Protein AF-A0A523J3W3-F1 (afdb_monomer_lite)

Radius of gyration: 20.78 Å; chains: 1; bounding box: 58×38×46 Å

Foldseek 3Di:
DKDWDQDPPDPPDIDMDDDDDDDDPVVCVVDVCPPPPVDDDDDDDPALLCDPDPDDPPRPDHVVVVVVVVVVVVVVVVVVVVVVD

pLDDT: mean 92.76, std 4.44, range [60.5, 96.5]

Sequence (85 aa):
VSMARKSSLKSDTLSCLTIGMKIDDSLTKAINFLDDPKIPRKIVGQTCERCDLADCKERACPPVIVNQQNIEKLKKDSLAEFLQQ

Secondary structure (DSSP, 8-state):
-EEEEE-SSSTT-EEEEE------HHHHHH-TTTT-TTS------SSGGG---SS-TT--S--HHHHHHHHHHHHHHHHHHHTT-

Structure (mmCIF, N/CA/C/O backbone):
data_AF-A0A523J3W3-F1
#
_entry.id   AF-A0A523J3W3-F1
#
loop_
_atom_site.group_PDB
_atom_site.id
_atom_site.type_symbol
_atom_site.label_atom_id
_atom_site.label_alt_id
_atom_site.label_comp_id
_atom_site.label_asym_id
_atom_site.label_entity_id
_atom_site.label_seq_id
_atom_site.pdbx_PDB_ins_code
_atom_site.Cartn_x
_atom_site.Cartn_y
_atom_site.Cartn_z
_atom_site.occupancy
_atom_site.B_iso_or_equiv
_atom_site.auth_seq_id
_atom_site.auth_comp_id
_atom_site.auth_asym_id
_atom_site.auth_atom_id
_atom_site.pdbx_PDB_model_num
ATOM 1 N N . VAL A 1 1 ? 8.301 3.672 -11.497 1.00 87.31 1 VAL A N 1
ATOM 2 C CA . VAL A 1 1 ? 9.734 3.951 -11.772 1.00 87.31 1 VAL A CA 1
ATOM 3 C C . VAL A 1 1 ? 10.218 4.975 -10.767 1.00 87.31 1 VAL A C 1
ATOM 5 O O . VAL A 1 1 ? 9.471 5.909 -10.490 1.00 87.31 1 VAL A O 1
ATOM 8 N N . SER A 1 2 ? 11.421 4.798 -10.224 1.00 92.38 2 SER A N 1
ATOM 9 C CA . SER A 1 2 ? 12.002 5.712 -9.237 1.00 92.38 2 SER A CA 1
ATOM 10 C C . SER A 1 2 ? 13.368 6.190 -9.709 1.00 92.38 2 SER A C 1
ATOM 12 O O . SER A 1 2 ? 14.152 5.397 -10.225 1.00 92.38 2 SER A O 1
ATOM 14 N N . MET A 1 3 ? 13.650 7.480 -9.545 1.00 94.94 3 MET A N 1
ATOM 15 C CA . MET A 1 3 ? 14.934 8.090 -9.895 1.00 94.94 3 MET A CA 1
ATOM 16 C C . MET A 1 3 ? 15.387 9.027 -8.781 1.00 94.94 3 MET A C 1
ATOM 18 O O . MET A 1 3 ? 14.579 9.776 -8.232 1.00 94.94 3 MET A O 1
ATOM 22 N N . ALA A 1 4 ? 16.682 9.009 -8.475 1.00 94.75 4 ALA A N 1
ATOM 23 C CA . ALA A 1 4 ? 17.308 9.934 -7.540 1.00 94.75 4 ALA A CA 1
ATOM 24 C C . ALA A 1 4 ? 18.203 10.924 -8.292 1.00 94.75 4 ALA A C 1
ATOM 26 O O . ALA A 1 4 ? 18.875 10.562 -9.257 1.00 94.75 4 ALA A O 1
ATOM 27 N N . ARG A 1 5 ? 18.220 12.177 -7.841 1.00 92.56 5 ARG A N 1
ATOM 28 C CA . ARG A 1 5 ? 19.113 13.226 -8.348 1.00 92.56 5 ARG A CA 1
ATOM 29 C C . ARG A 1 5 ? 19.613 14.102 -7.208 1.00 92.56 5 ARG A C 1
ATOM 31 O O . ARG A 1 5 ? 19.005 14.131 -6.140 1.00 92.56 5 ARG A O 1
ATOM 38 N N . LYS A 1 6 ? 20.686 14.860 -7.442 1.00 93.62 6 LYS A N 1
ATOM 39 C CA . LYS A 1 6 ? 21.137 15.888 -6.497 1.00 93.62 6 LYS A CA 1
ATOM 40 C C . LYS A 1 6 ? 20.020 16.909 -6.271 1.00 93.62 6 LYS A C 1
ATOM 42 O O . LYS A 1 6 ? 19.399 17.376 -7.228 1.00 93.62 6 LYS A O 1
ATOM 47 N N . SER A 1 7 ? 19.754 17.221 -5.009 1.00 89.69 7 SER A N 1
ATOM 48 C CA . SER A 1 7 ? 18.763 18.220 -4.626 1.00 89.69 7 SER A CA 1
ATOM 49 C C . SER A 1 7 ? 19.208 19.603 -5.090 1.00 89.69 7 SER A C 1
ATOM 51 O O . SER A 1 7 ? 20.351 20.006 -4.872 1.00 89.69 7 SER A O 1
ATOM 53 N N . SER A 1 8 ? 18.297 20.339 -5.723 1.00 87.19 8 SER A N 1
ATOM 54 C CA . SER A 1 8 ? 18.516 21.735 -6.111 1.00 87.19 8 SER A CA 1
ATOM 55 C C . SER A 1 8 ? 18.270 22.714 -4.961 1.00 87.19 8 SER A C 1
ATOM 57 O O . SER A 1 8 ? 18.658 23.871 -5.063 1.00 87.19 8 SER A O 1
ATOM 59 N N . LEU A 1 9 ? 17.602 22.267 -3.891 1.00 88.00 9 LEU A N 1
ATOM 60 C CA . LEU A 1 9 ? 17.160 23.116 -2.779 1.00 88.00 9 LEU A CA 1
ATOM 61 C C . LEU A 1 9 ? 18.136 23.110 -1.598 1.00 88.00 9 LEU A C 1
ATOM 63 O O . LEU A 1 9 ? 18.200 24.084 -0.855 1.00 88.00 9 LEU A O 1
ATOM 67 N N . LYS A 1 10 ? 18.880 22.017 -1.397 1.00 87.94 10 LYS A N 1
ATOM 68 C CA . LYS A 1 10 ? 19.798 21.862 -0.263 1.00 87.94 10 LYS A CA 1
ATOM 69 C C . LYS A 1 10 ? 21.072 21.149 -0.702 1.00 87.94 10 LYS A C 1
ATOM 71 O O . LYS A 1 10 ? 21.001 20.076 -1.306 1.00 87.94 10 LYS A O 1
ATOM 76 N N . SER A 1 11 ? 22.226 21.739 -0.386 1.00 86.94 11 SER A N 1
ATOM 77 C CA . SER A 1 11 ? 23.529 21.127 -0.649 1.00 86.94 11 SER A CA 1
ATOM 78 C C . SER A 1 11 ? 23.648 19.776 0.062 1.00 86.94 11 SER A C 1
ATOM 80 O O . SER A 1 11 ? 23.068 19.565 1.125 1.00 86.94 11 SER A O 1
ATOM 82 N N . ASP A 1 12 ? 24.370 18.854 -0.575 1.00 89.50 12 ASP A N 1
ATOM 83 C CA . ASP A 1 12 ? 24.675 17.516 -0.050 1.00 89.50 12 ASP A CA 1
ATOM 84 C C . ASP A 1 12 ? 23.458 16.630 0.285 1.00 89.50 12 ASP A C 1
ATOM 86 O O . ASP A 1 12 ? 23.493 15.771 1.159 1.00 89.50 12 ASP A O 1
ATOM 90 N N . THR A 1 13 ? 22.344 16.824 -0.428 1.00 94.75 13 THR A N 1
ATOM 91 C CA . THR A 1 13 ? 21.177 15.939 -0.322 1.00 94.75 13 THR A CA 1
ATOM 92 C C . THR A 1 13 ? 20.759 15.401 -1.683 1.00 94.75 13 THR A C 1
ATOM 94 O O . THR A 1 13 ? 20.967 16.037 -2.721 1.00 94.75 13 THR A O 1
ATOM 97 N N . LEU A 1 14 ? 20.152 14.215 -1.681 1.00 94.38 14 LEU A N 1
ATOM 98 C CA . LEU A 1 14 ? 19.522 13.617 -2.852 1.00 94.38 14 LEU A CA 1
ATOM 99 C C . LEU A 1 14 ? 18.004 13.764 -2.742 1.00 94.38 14 LEU A C 1
ATOM 101 O O . LEU A 1 14 ? 17.425 13.604 -1.670 1.00 94.38 14 LEU A O 1
ATOM 105 N N . SER A 1 15 ? 17.353 14.044 -3.865 1.00 93.44 15 SER A N 1
ATOM 106 C CA . SER A 1 15 ? 15.899 14.011 -3.997 1.00 93.44 15 SER A CA 1
ATOM 107 C C . SER A 1 15 ? 15.513 12.833 -4.878 1.00 93.44 15 SER A C 1
ATOM 109 O O . SER A 1 15 ? 16.045 12.685 -5.980 1.00 93.44 15 SER A O 1
ATOM 111 N N . CYS A 1 16 ? 14.578 12.012 -4.403 1.00 94.56 16 CYS A N 1
ATOM 112 C CA . CYS A 1 16 ? 14.011 10.912 -5.173 1.00 94.56 16 CYS A CA 1
ATOM 113 C C . CYS A 1 16 ? 12.606 11.279 -5.657 1.00 94.56 16 CYS A C 1
ATOM 115 O O . CYS A 1 16 ? 11.821 11.864 -4.910 1.00 94.56 16 CYS A O 1
ATOM 117 N N . LEU A 1 17 ? 12.292 10.911 -6.896 1.00 93.38 17 LEU A N 1
ATOM 118 C CA . LEU A 1 17 ? 10.947 10.966 -7.448 1.00 93.38 17 LEU A CA 1
ATOM 119 C C . LEU A 1 17 ? 10.527 9.552 -7.828 1.00 93.38 17 LEU A C 1
ATOM 121 O O . LEU A 1 17 ? 11.258 8.855 -8.532 1.00 93.38 17 LEU A O 1
ATOM 125 N N . THR A 1 18 ? 9.337 9.156 -7.387 1.00 94.44 18 THR A N 1
ATOM 126 C CA . THR A 1 18 ? 8.700 7.905 -7.795 1.00 94.44 18 THR A CA 1
ATOM 127 C C . THR A 1 18 ? 7.411 8.223 -8.530 1.00 94.44 18 THR A C 1
ATOM 129 O O . THR A 1 18 ? 6.568 8.951 -8.014 1.00 94.44 18 THR A O 1
ATOM 132 N N . ILE A 1 19 ? 7.259 7.658 -9.726 1.00 94.75 19 ILE A N 1
ATOM 133 C CA . ILE A 1 19 ? 6.031 7.736 -10.518 1.00 94.75 19 ILE A CA 1
ATOM 134 C C . ILE A 1 19 ? 5.411 6.342 -10.565 1.00 94.75 19 ILE A C 1
ATOM 136 O O . ILE A 1 19 ? 6.059 5.374 -10.990 1.00 94.75 19 ILE A O 1
ATOM 140 N N . GLY A 1 20 ? 4.163 6.256 -10.111 1.00 92.62 20 GLY A N 1
ATOM 141 C CA . GLY A 1 20 ? 3.296 5.093 -10.257 1.00 92.62 20 GLY A CA 1
ATOM 142 C C . GLY A 1 20 ? 2.229 5.358 -11.314 1.00 92.62 20 GLY A C 1
ATOM 143 O O . GLY A 1 20 ? 1.741 6.480 -11.432 1.00 92.62 20 GLY A O 1
ATOM 144 N N . MET A 1 21 ? 1.874 4.327 -12.077 1.00 93.44 21 MET A N 1
ATOM 145 C CA . MET A 1 21 ? 0.737 4.367 -12.995 1.00 93.44 21 MET A CA 1
ATOM 146 C C . MET A 1 21 ? -0.446 3.692 -12.315 1.00 93.44 21 MET A C 1
ATOM 148 O O . MET A 1 21 ? -0.311 2.586 -11.789 1.00 93.44 21 MET A O 1
ATOM 152 N N . LYS A 1 22 ? -1.596 4.366 -12.302 1.00 94.25 22 LYS A N 1
ATOM 153 C CA . LYS A 1 22 ? -2.838 3.769 -11.823 1.00 94.25 22 LYS A CA 1
ATOM 154 C C . LYS A 1 22 ? -3.278 2.717 -12.836 1.00 94.25 22 LYS A C 1
ATOM 156 O O . LYS A 1 22 ? -3.368 3.019 -14.020 1.00 94.25 22 LYS A O 1
ATOM 161 N N . ILE A 1 23 ? -3.550 1.505 -12.368 1.00 93.19 23 ILE A N 1
ATOM 162 C CA . ILE A 1 23 ? -4.140 0.469 -13.213 1.00 93.19 23 ILE A CA 1
ATOM 163 C C . ILE A 1 23 ? -5.609 0.836 -13.432 1.00 93.19 23 ILE A C 1
ATOM 165 O O . ILE A 1 23 ? -6.389 0.898 -12.481 1.00 93.19 23 ILE A O 1
ATOM 169 N N . ASP A 1 24 ? -5.950 1.137 -14.679 1.00 95.00 24 ASP A N 1
ATOM 170 C CA . ASP A 1 24 ? -7.297 1.422 -15.163 1.00 95.00 24 ASP A CA 1
ATOM 171 C C . ASP A 1 24 ? -7.504 0.770 -16.541 1.00 95.00 24 ASP A C 1
ATOM 173 O O . ASP A 1 24 ? -6.572 0.206 -17.116 1.00 95.00 24 ASP A O 1
ATOM 177 N N . ASP A 1 25 ? -8.716 0.856 -17.091 1.00 94.25 25 ASP A N 1
ATOM 178 C CA . ASP A 1 25 ? -9.067 0.197 -18.356 1.00 94.25 25 ASP A CA 1
ATOM 179 C C . ASP A 1 25 ? -8.213 0.653 -19.547 1.00 94.25 25 ASP A C 1
ATOM 181 O O . ASP A 1 25 ? -8.050 -0.090 -20.518 1.00 94.25 25 ASP A O 1
ATOM 185 N N . SER A 1 26 ? -7.679 1.876 -19.506 1.00 94.50 26 SER A N 1
ATOM 186 C CA . SER A 1 26 ? -6.818 2.400 -20.566 1.00 94.50 26 SER A CA 1
ATOM 187 C C . SER A 1 26 ? -5.414 1.805 -20.478 1.00 94.50 26 SER A C 1
ATOM 189 O O . SER A 1 26 ? -4.873 1.360 -21.492 1.00 94.50 26 SER A O 1
ATOM 191 N N . LEU A 1 27 ? -4.862 1.704 -19.265 1.00 93.25 27 LEU A N 1
ATOM 192 C CA . LEU A 1 27 ? -3.563 1.084 -19.023 1.00 93.25 27 LEU A CA 1
ATOM 193 C C . LEU A 1 27 ? -3.604 -0.420 -19.315 1.00 93.25 27 LEU A C 1
ATOM 195 O O . LEU A 1 27 ? -2.678 -0.945 -19.934 1.00 93.25 27 LEU A O 1
ATOM 199 N N . THR A 1 28 ? -4.693 -1.096 -18.938 1.00 92.44 28 THR A N 1
ATOM 200 C CA . THR A 1 28 ? -4.890 -2.533 -19.188 1.00 92.44 28 THR A CA 1
ATOM 201 C C . THR A 1 28 ? -4.878 -2.869 -20.679 1.00 92.44 28 THR A C 1
ATOM 203 O O . THR A 1 28 ? -4.343 -3.900 -21.072 1.00 92.44 28 THR A O 1
ATOM 206 N N . LYS A 1 29 ? -5.388 -1.975 -21.537 1.00 93.81 29 LYS A N 1
ATOM 207 C CA . LYS A 1 29 ? -5.332 -2.135 -23.003 1.00 93.81 29 LYS A CA 1
ATOM 208 C C . LYS A 1 29 ? -3.945 -1.873 -23.594 1.00 93.81 29 LYS A C 1
ATOM 210 O O . LYS A 1 29 ? -3.650 -2.379 -24.672 1.00 93.81 29 LYS A O 1
ATOM 215 N N . ALA A 1 30 ? -3.127 -1.056 -22.932 1.00 94.19 30 ALA A N 1
ATOM 216 C CA . ALA A 1 30 ? -1.806 -0.663 -23.417 1.00 94.19 30 ALA A CA 1
ATOM 217 C C . ALA A 1 30 ? -0.687 -1.617 -22.965 1.00 94.19 30 ALA A C 1
ATOM 219 O O . ALA A 1 30 ? 0.323 -1.745 -23.656 1.00 94.19 30 ALA A O 1
ATOM 220 N N . ILE A 1 31 ? -0.836 -2.262 -21.803 1.00 94.06 31 ILE A N 1
ATOM 221 C CA . ILE A 1 31 ? 0.192 -3.125 -21.210 1.00 94.06 31 ILE A CA 1
ATOM 222 C C . ILE A 1 31 ? -0.314 -4.569 -21.131 1.00 94.06 31 ILE A C 1
ATOM 224 O O . ILE A 1 31 ? -0.953 -4.981 -20.167 1.00 94.06 31 ILE A O 1
ATOM 228 N N . ASN A 1 32 ? 0.059 -5.370 -22.128 1.00 90.38 32 ASN A N 1
ATOM 229 C CA . ASN A 1 32 ? -0.459 -6.731 -22.322 1.00 90.38 32 ASN A CA 1
ATOM 230 C C . ASN A 1 32 ? -0.044 -7.744 -21.240 1.00 90.38 32 ASN A C 1
ATOM 232 O O . ASN A 1 32 ? -0.605 -8.833 -21.181 1.00 90.38 32 ASN A O 1
ATOM 236 N N . PHE A 1 33 ? 0.957 -7.427 -20.414 1.00 92.69 33 PHE A N 1
ATOM 237 C CA . PHE A 1 33 ? 1.488 -8.340 -19.395 1.00 92.69 33 PHE A CA 1
ATOM 238 C C . PHE A 1 33 ? 0.963 -8.064 -17.979 1.00 92.69 33 PHE A C 1
ATOM 240 O O . PHE A 1 33 ? 1.410 -8.713 -17.041 1.00 92.69 33 PHE A O 1
ATOM 247 N N . LEU A 1 34 ? 0.034 -7.119 -17.782 1.00 91.12 34 LEU A N 1
ATOM 248 C CA . LEU A 1 34 ? -0.457 -6.758 -16.438 1.00 91.12 34 LEU A CA 1
ATOM 249 C C . LEU A 1 34 ? -1.103 -7.926 -15.669 1.00 91.12 34 LEU A C 1
ATOM 251 O O . LEU A 1 34 ? -1.035 -7.972 -14.435 1.00 91.12 34 LEU A O 1
ATOM 255 N N . ASP A 1 35 ? -1.699 -8.872 -16.394 1.00 88.19 35 ASP A N 1
ATOM 256 C CA . ASP A 1 35 ? -2.356 -10.056 -15.835 1.00 88.19 35 ASP A CA 1
ATOM 257 C C . ASP A 1 35 ? -1.516 -11.335 -15.943 1.00 88.19 35 ASP A C 1
ATOM 259 O O . ASP A 1 35 ? -2.018 -12.419 -15.648 1.00 88.19 35 ASP A O 1
ATOM 263 N N . ASP A 1 36 ? -0.236 -11.238 -16.327 1.00 94.62 36 ASP A N 1
ATOM 264 C CA . ASP A 1 36 ? 0.647 -12.405 -16.335 1.00 94.62 36 ASP A CA 1
ATOM 265 C C . ASP A 1 36 ? 0.811 -12.942 -14.895 1.00 94.62 36 ASP A C 1
ATOM 267 O O . ASP A 1 36 ? 1.354 -12.239 -14.033 1.00 94.62 36 ASP A O 1
ATOM 271 N N . PRO A 1 37 ? 0.386 -14.189 -14.606 1.00 93.00 37 PRO A N 1
ATOM 272 C CA . PRO A 1 37 ? 0.478 -14.767 -13.267 1.00 93.00 37 PRO A CA 1
ATOM 273 C C . PRO A 1 37 ? 1.923 -14.960 -12.788 1.00 93.00 37 PRO A C 1
ATOM 275 O O . PRO A 1 37 ? 2.149 -15.147 -11.592 1.00 93.00 37 PRO A O 1
ATOM 278 N 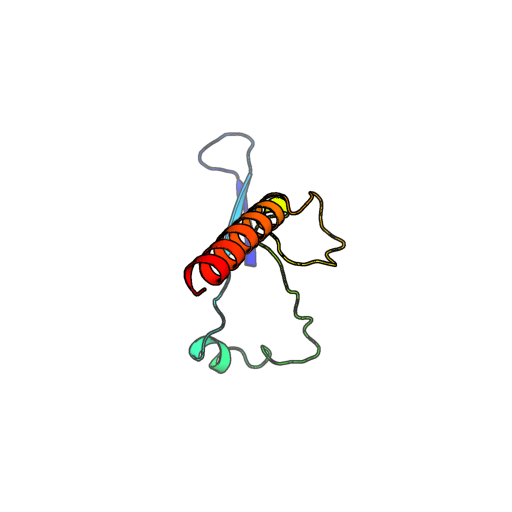N . LYS A 1 38 ? 2.915 -14.908 -13.688 1.00 96.19 38 LYS A N 1
ATOM 279 C CA . LYS A 1 38 ? 4.339 -14.936 -13.326 1.00 96.19 38 LYS A CA 1
ATOM 280 C C . LYS A 1 38 ? 4.798 -13.642 -12.658 1.00 96.19 38 LYS A C 1
ATOM 282 O O . LYS A 1 38 ? 5.857 -13.641 -12.031 1.00 96.19 38 LYS A O 1
ATOM 287 N N . ILE A 1 39 ? 4.038 -12.549 -12.778 1.00 93.38 39 ILE A N 1
ATOM 288 C CA . ILE A 1 39 ? 4.352 -11.279 -12.124 1.00 93.38 39 ILE A CA 1
ATOM 289 C C . ILE A 1 39 ? 3.772 -11.297 -10.703 1.00 93.38 39 ILE A C 1
ATOM 291 O O . ILE A 1 39 ? 2.551 -11.287 -10.527 1.00 93.38 39 ILE A O 1
ATOM 295 N N . PRO A 1 40 ? 4.617 -11.294 -9.656 1.00 92.19 40 PRO A N 1
ATOM 296 C CA . PRO A 1 40 ? 4.137 -11.366 -8.286 1.00 92.19 40 PRO A CA 1
ATOM 297 C C . PRO A 1 40 ? 3.415 -10.074 -7.898 1.00 92.19 40 PRO A C 1
ATOM 299 O O . PRO A 1 40 ? 3.993 -8.984 -7.908 1.00 92.19 40 PRO A O 1
ATOM 302 N N . ARG A 1 41 ? 2.153 -10.204 -7.487 1.00 91.81 41 ARG A N 1
ATOM 303 C CA . ARG A 1 41 ? 1.389 -9.110 -6.882 1.00 91.81 41 ARG A CA 1
ATOM 304 C C . ARG A 1 41 ? 1.704 -9.052 -5.390 1.00 91.81 41 ARG A C 1
ATOM 306 O O . ARG A 1 41 ? 1.647 -10.064 -4.697 1.00 91.81 41 ARG A O 1
ATOM 313 N N . LYS A 1 42 ? 2.047 -7.864 -4.894 1.00 90.12 42 LYS A N 1
ATOM 314 C CA . LYS A 1 42 ? 2.288 -7.616 -3.468 1.00 90.12 42 LYS A CA 1
ATOM 315 C C . LYS A 1 42 ? 1.283 -6.597 -2.965 1.00 90.12 42 LYS A C 1
ATOM 317 O O . LYS A 1 42 ? 1.155 -5.523 -3.546 1.00 90.12 42 LYS A O 1
ATOM 322 N N . ILE A 1 43 ? 0.598 -6.933 -1.880 1.00 91.38 43 ILE A N 1
ATOM 323 C CA . ILE A 1 43 ? -0.227 -5.976 -1.147 1.00 91.38 43 ILE A CA 1
ATOM 324 C C . ILE A 1 43 ? 0.705 -5.233 -0.191 1.00 91.38 43 ILE A C 1
ATOM 326 O O . ILE A 1 43 ? 1.474 -5.859 0.537 1.00 91.38 43 ILE A O 1
ATOM 330 N N . VAL A 1 44 ? 0.672 -3.904 -0.230 1.00 91.62 44 VAL A N 1
ATOM 331 C CA . VAL A 1 44 ? 1.516 -3.037 0.598 1.00 91.62 44 VAL A CA 1
ATOM 332 C C . VAL A 1 44 ? 0.660 -1.967 1.266 1.00 91.62 44 VAL A C 1
ATOM 334 O O . VAL A 1 44 ? -0.280 -1.451 0.664 1.00 91.62 44 VAL A O 1
ATOM 337 N N . GLY A 1 45 ? 0.985 -1.642 2.515 1.00 89.81 45 GLY A N 1
ATOM 338 C CA . GLY A 1 45 ? 0.387 -0.517 3.235 1.00 89.81 45 GLY A CA 1
ATOM 339 C C . GLY A 1 45 ? 1.140 0.793 2.994 1.00 89.81 45 GLY A C 1
ATOM 340 O O . GLY A 1 45 ? 2.222 0.805 2.413 1.00 89.81 45 GLY A O 1
ATOM 341 N N . GLN A 1 46 ? 0.578 1.905 3.475 1.00 89.75 46 GLN A N 1
ATOM 342 C CA . GLN A 1 46 ? 1.199 3.233 3.348 1.00 89.75 46 GLN A CA 1
ATOM 343 C C . GLN A 1 46 ? 2.349 3.431 4.344 1.00 89.75 46 GLN A C 1
ATOM 345 O O . GLN A 1 46 ? 3.461 3.779 3.962 1.00 89.75 46 GLN A O 1
ATOM 350 N N . THR A 1 47 ? 2.080 3.196 5.629 1.00 94.69 47 THR A N 1
ATOM 351 C CA . THR A 1 47 ? 3.080 3.192 6.706 1.00 94.69 47 THR A CA 1
ATOM 352 C C . THR A 1 47 ? 2.808 2.005 7.616 1.00 94.69 47 THR A C 1
ATOM 354 O O . THR A 1 47 ? 1.686 1.495 7.640 1.00 94.69 47 THR A O 1
ATOM 357 N N . CYS A 1 48 ? 3.804 1.558 8.380 1.00 95.44 48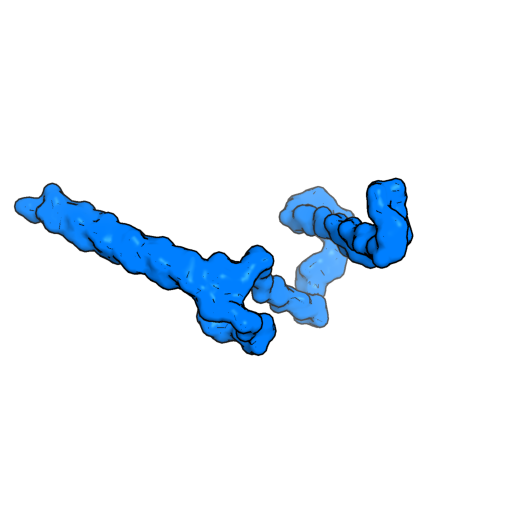 CYS A N 1
ATOM 358 C CA . CYS A 1 48 ? 3.630 0.420 9.283 1.00 95.44 48 CYS A CA 1
ATOM 359 C C . CYS A 1 48 ? 2.514 0.686 10.311 1.00 95.44 48 CYS A C 1
ATOM 361 O O . CYS A 1 48 ? 1.617 -0.132 10.482 1.00 95.44 48 CYS A O 1
ATOM 363 N N . GLU A 1 49 ? 2.475 1.872 10.908 1.00 96.19 49 GLU A N 1
ATOM 364 C CA . GLU A 1 49 ? 1.506 2.272 11.936 1.00 96.19 49 GLU A CA 1
ATOM 365 C C . GLU A 1 49 ? 0.051 2.222 11.448 1.00 96.19 49 GLU A C 1
ATOM 367 O O . GLU A 1 49 ? -0.856 1.976 12.245 1.00 96.19 49 GLU A O 1
ATOM 372 N N . ARG A 1 50 ? -0.167 2.466 10.147 1.00 95.00 50 ARG A N 1
ATOM 373 C CA . ARG A 1 50 ? -1.483 2.512 9.480 1.00 95.00 50 ARG A CA 1
ATOM 374 C C . ARG A 1 50 ? -1.804 1.263 8.660 1.00 95.00 50 ARG A C 1
ATOM 376 O O . ARG A 1 50 ? -2.870 1.195 8.061 1.00 95.00 50 ARG A O 1
ATOM 383 N N . CYS A 1 51 ? -0.875 0.321 8.565 1.00 94.25 51 CYS A N 1
ATOM 384 C CA . CYS A 1 51 ? -1.033 -0.864 7.737 1.00 94.25 51 CYS A CA 1
ATOM 385 C C . CYS A 1 51 ? -1.870 -1.911 8.478 1.00 94.25 51 CYS A C 1
ATOM 387 O O . CYS A 1 51 ? -1.490 -2.338 9.568 1.00 94.25 51 CYS A O 1
ATOM 389 N N . ASP A 1 52 ? -2.966 -2.348 7.869 1.00 92.69 52 ASP A N 1
ATOM 390 C CA . ASP A 1 52 ? -3.906 -3.366 8.352 1.00 92.69 52 ASP A CA 1
ATOM 391 C C . ASP A 1 52 ? -3.477 -4.806 8.022 1.00 92.69 52 ASP A C 1
ATOM 393 O O . ASP A 1 52 ? -4.068 -5.762 8.522 1.00 92.69 52 ASP A O 1
ATOM 397 N N . LEU A 1 53 ? -2.413 -4.981 7.229 1.00 93.44 53 LEU A N 1
ATOM 398 C CA . LEU A 1 53 ? -1.853 -6.297 6.922 1.00 93.44 53 LEU A CA 1
ATOM 399 C C . LEU A 1 53 ? -1.362 -6.989 8.199 1.00 93.44 53 LEU A C 1
ATOM 401 O O . LEU A 1 53 ? -0.381 -6.551 8.813 1.00 93.44 53 LEU A O 1
ATOM 405 N N . ALA A 1 54 ? -2.030 -8.085 8.562 1.00 86.12 54 ALA A N 1
ATOM 406 C CA . ALA A 1 54 ? -1.735 -8.855 9.766 1.00 86.12 54 ALA A CA 1
ATOM 407 C C . ALA A 1 54 ? -0.367 -9.559 9.696 1.00 86.12 54 ALA A C 1
ATOM 409 O O . ALA A 1 54 ? 0.441 -9.411 10.609 1.00 86.12 54 ALA A O 1
ATOM 410 N N . ASP A 1 55 ? -0.074 -10.261 8.597 1.00 88.31 55 ASP A N 1
ATOM 411 C CA . ASP A 1 55 ? 1.156 -11.051 8.422 1.00 88.31 55 ASP A CA 1
ATOM 412 C C . ASP A 1 55 ? 2.150 -10.358 7.470 1.00 88.31 55 ASP A C 1
ATOM 414 O O . ASP A 1 55 ? 2.418 -10.799 6.352 1.00 88.31 55 ASP A O 1
ATOM 418 N N . CYS A 1 56 ? 2.657 -9.192 7.886 1.00 93.00 56 CYS A N 1
ATOM 419 C CA . CYS A 1 56 ? 3.660 -8.437 7.131 1.00 93.00 56 CYS A CA 1
ATOM 420 C C . CYS A 1 56 ? 5.057 -8.633 7.739 1.00 93.00 56 CYS A C 1
ATOM 422 O O . CYS A 1 56 ? 5.378 -8.029 8.761 1.00 93.00 56 CYS A O 1
ATOM 424 N N . LYS A 1 57 ? 5.907 -9.438 7.085 1.00 92.25 57 LYS A N 1
ATOM 425 C CA . LYS A 1 57 ? 7.290 -9.725 7.531 1.00 92.25 57 LYS A CA 1
ATOM 426 C C . LYS A 1 57 ? 8.224 -8.513 7.489 1.00 92.25 57 LYS A C 1
ATOM 428 O O . LYS A 1 57 ? 9.180 -8.452 8.248 1.00 92.25 57 LYS A O 1
ATOM 433 N N . GLU A 1 58 ? 7.922 -7.542 6.631 1.00 94.00 58 GLU A N 1
ATOM 434 C CA . GLU A 1 58 ? 8.701 -6.306 6.461 1.00 94.00 58 GLU A CA 1
ATOM 435 C C . GLU A 1 58 ? 8.312 -5.218 7.479 1.00 94.00 58 GLU A C 1
ATOM 437 O O . GLU A 1 58 ? 8.791 -4.084 7.419 1.00 94.00 58 GLU A O 1
ATOM 442 N N . ARG A 1 59 ? 7.376 -5.516 8.389 1.00 94.88 59 ARG A N 1
ATOM 443 C CA . ARG A 1 59 ? 6.827 -4.540 9.326 1.00 94.88 59 ARG A CA 1
ATOM 444 C C . ARG A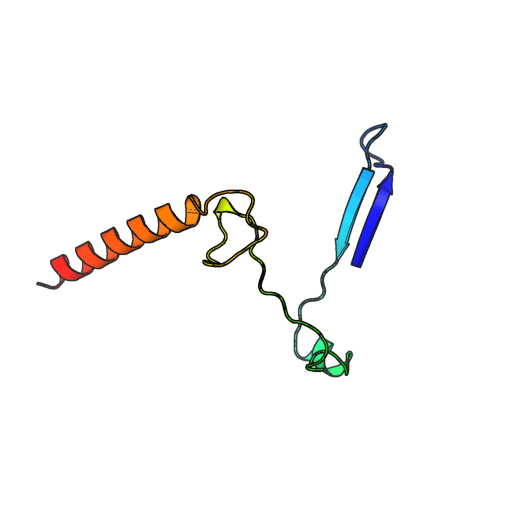 1 59 ? 7.885 -4.118 10.346 1.00 94.88 59 ARG A C 1
ATOM 446 O O . ARG A 1 59 ? 8.253 -4.884 11.228 1.00 94.88 59 ARG A O 1
ATOM 453 N N . ALA A 1 60 ? 8.286 -2.853 10.274 1.00 96.12 60 ALA A N 1
ATOM 454 C CA . ALA A 1 60 ? 9.244 -2.260 11.204 1.00 96.12 60 ALA A CA 1
ATOM 455 C C . ALA A 1 60 ? 8.600 -1.709 12.495 1.00 96.12 60 ALA A C 1
ATOM 457 O O . ALA A 1 60 ? 9.300 -1.479 13.476 1.00 96.12 60 ALA A O 1
ATOM 458 N N . CYS A 1 61 ? 7.282 -1.468 12.503 1.00 95.19 61 CYS A N 1
ATOM 459 C CA . CYS A 1 61 ? 6.566 -0.824 13.613 1.00 95.19 61 CYS A CA 1
ATOM 460 C C . CYS A 1 61 ? 5.149 -1.418 13.799 1.00 95.19 61 CYS A C 1
ATOM 462 O O . CYS A 1 61 ? 4.505 -1.798 12.807 1.00 95.19 61 CYS A O 1
ATOM 464 N N . PRO A 1 62 ? 4.631 -1.526 15.039 1.00 94.25 62 PRO A N 1
ATOM 465 C CA . PRO A 1 62 ? 3.271 -2.003 15.295 1.00 94.25 62 PRO A CA 1
ATOM 466 C C . PRO A 1 62 ? 2.183 -1.133 14.626 1.00 94.25 62 PRO A C 1
ATOM 468 O O . PRO A 1 62 ? 2.355 0.081 14.504 1.00 94.25 62 PRO A O 1
ATOM 471 N N . PRO A 1 63 ? 1.030 -1.715 14.233 1.00 95.62 63 PRO A N 1
ATOM 472 C CA . PRO A 1 63 ? -0.083 -1.008 13.587 1.00 95.62 63 PRO A CA 1
ATOM 473 C C . PRO A 1 63 ? -0.933 -0.205 14.590 1.00 95.62 63 PRO A C 1
ATOM 475 O O . PRO A 1 63 ? -2.139 -0.406 14.728 1.00 95.62 63 PRO A O 1
ATOM 478 N N . VAL A 1 64 ? -0.301 0.700 15.340 1.00 96.44 64 VAL A N 1
ATOM 479 C CA . VAL A 1 64 ? -0.935 1.420 16.458 1.00 96.44 64 VAL A CA 1
ATOM 480 C C . VAL A 1 64 ? -2.162 2.234 16.040 1.00 96.44 64 VAL A C 1
ATOM 482 O O . VAL A 1 64 ? -3.135 2.289 16.787 1.00 96.44 64 VAL A O 1
ATOM 485 N N . ILE A 1 65 ? -2.160 2.814 14.834 1.00 95.31 65 ILE A N 1
ATOM 486 C CA . ILE A 1 65 ? -3.281 3.627 14.347 1.00 95.31 65 ILE A CA 1
ATOM 487 C C . ILE A 1 65 ? -4.469 2.730 13.990 1.00 95.31 65 ILE A C 1
ATOM 489 O O . ILE A 1 65 ? -5.596 3.043 14.365 1.00 95.31 65 ILE A O 1
ATOM 493 N N . VAL A 1 66 ? -4.226 1.595 13.329 1.00 94.56 66 VAL A N 1
ATOM 494 C CA . VAL A 1 66 ? -5.288 0.634 12.980 1.00 94.56 66 VAL A CA 1
ATOM 495 C C . VAL A 1 66 ? -5.908 0.037 14.240 1.00 94.56 66 VAL A C 1
ATOM 497 O O . VAL A 1 66 ? -7.128 -0.045 14.351 1.00 94.56 66 VAL A O 1
ATOM 500 N N . ASN A 1 67 ? -5.086 -0.318 15.230 1.00 94.56 67 ASN A N 1
ATOM 501 C CA . ASN A 1 67 ? -5.574 -0.848 16.502 1.00 94.56 67 ASN A CA 1
ATOM 502 C C . ASN A 1 67 ? -6.497 0.149 17.212 1.00 94.56 67 ASN A C 1
ATOM 504 O O . ASN A 1 67 ? -7.578 -0.224 17.664 1.00 94.56 67 ASN A O 1
ATOM 508 N N . GLN A 1 68 ? -6.101 1.422 17.261 1.00 95.94 68 GLN A N 1
ATOM 509 C CA . GLN A 1 68 ? -6.916 2.478 17.851 1.00 95.94 68 GLN A CA 1
ATOM 510 C C . GLN A 1 68 ? -8.242 2.664 17.096 1.00 95.94 68 GLN A C 1
ATOM 512 O O . GLN A 1 68 ? -9.302 2.728 17.717 1.00 95.94 68 GLN A O 1
ATOM 517 N N . GLN A 1 69 ? -8.199 2.673 15.761 1.00 95.00 69 GLN A N 1
ATOM 518 C CA . GLN A 1 69 ? -9.394 2.767 14.917 1.00 95.00 69 GLN A CA 1
ATOM 519 C C . GLN A 1 69 ? -10.347 1.585 15.130 1.00 95.00 69 GLN A C 1
ATOM 521 O O . GLN A 1 69 ? -11.559 1.779 15.204 1.00 95.00 69 GLN A O 1
ATOM 526 N N . ASN A 1 70 ? -9.814 0.372 15.283 1.00 94.81 70 ASN A N 1
ATOM 527 C CA . ASN A 1 70 ? -10.610 -0.821 15.560 1.00 94.81 70 ASN A CA 1
ATOM 528 C C . ASN A 1 70 ? -11.303 -0.732 16.923 1.00 94.81 70 ASN A C 1
ATOM 530 O O . ASN A 1 70 ? -12.489 -1.031 17.023 1.00 94.81 70 ASN A O 1
ATOM 534 N N . ILE A 1 71 ? -10.602 -0.262 17.958 1.00 96.19 71 ILE A N 1
ATOM 535 C CA . ILE A 1 71 ? -11.192 -0.039 19.286 1.00 96.19 71 ILE A CA 1
ATOM 536 C C . ILE A 1 71 ? -12.319 0.998 19.212 1.00 96.19 71 ILE A C 1
ATOM 538 O O . ILE A 1 71 ? -13.382 0.807 19.798 1.00 96.19 71 ILE A O 1
ATOM 542 N N . GLU A 1 72 ? -12.106 2.103 18.499 1.00 96.19 72 GLU A N 1
ATOM 543 C CA . GLU A 1 72 ? -13.125 3.142 18.322 1.00 96.19 72 GLU A CA 1
ATOM 544 C C . GLU A 1 72 ? -14.341 2.640 17.551 1.00 96.19 72 GLU A C 1
ATOM 546 O O . GLU A 1 72 ? -15.471 2.977 17.906 1.00 96.19 72 GLU A O 1
ATOM 551 N N . LYS A 1 73 ? -14.118 1.818 16.524 1.00 95.62 73 LYS A N 1
ATOM 552 C CA . LYS A 1 73 ? -15.187 1.180 15.763 1.00 95.62 73 LYS A CA 1
ATOM 553 C C . LYS A 1 73 ? -16.014 0.258 16.658 1.00 95.62 73 LYS A C 1
ATOM 555 O O . LYS A 1 73 ? -17.219 0.445 16.739 1.00 95.62 73 LYS A O 1
ATOM 560 N N . LEU A 1 74 ? -15.366 -0.626 17.418 1.00 96.50 74 LEU A N 1
ATOM 561 C CA . LEU A 1 74 ? -16.044 -1.522 18.361 1.00 96.50 74 LEU A CA 1
ATOM 562 C C . LEU A 1 74 ? -16.911 -0.751 19.364 1.00 96.50 74 LEU A C 1
ATOM 564 O O . LEU A 1 74 ? -18.063 -1.104 19.581 1.00 96.50 74 LEU A O 1
ATOM 568 N N . LYS A 1 75 ? -16.392 0.347 19.930 1.00 95.88 75 LYS A N 1
ATOM 569 C CA . LYS A 1 75 ? -17.162 1.200 20.851 1.00 95.88 75 LYS A CA 1
ATOM 570 C C . LYS A 1 75 ? -18.418 1.782 20.200 1.00 95.88 75 LYS A C 1
ATOM 572 O O . LYS A 1 75 ? -19.463 1.840 20.843 1.00 95.88 75 LYS A O 1
ATOM 577 N N . LYS A 1 76 ? -18.308 2.250 18.953 1.00 95.56 76 LYS A N 1
ATOM 578 C CA . LYS A 1 76 ? -19.440 2.810 18.200 1.00 95.56 76 LYS A CA 1
ATOM 579 C C . LYS A 1 76 ? -20.467 1.739 17.863 1.00 95.56 76 LYS A C 1
ATOM 581 O O . LYS A 1 76 ? -21.655 1.992 18.030 1.00 95.56 76 LYS A O 1
ATOM 586 N N . ASP A 1 77 ? -20.003 0.569 17.442 1.00 95.62 77 ASP A N 1
ATOM 587 C CA . ASP A 1 77 ? -20.860 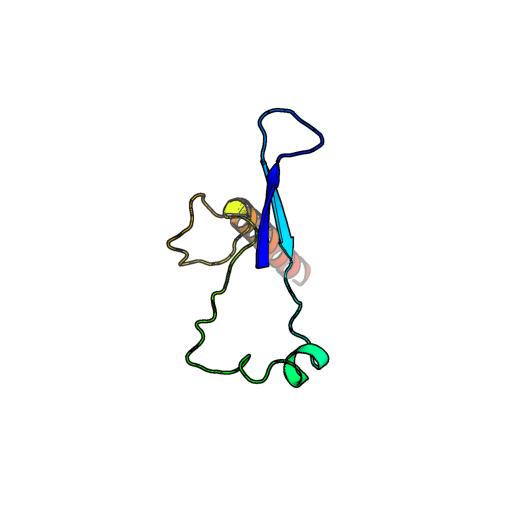-0.554 17.076 1.00 95.62 77 ASP A CA 1
ATOM 588 C C . ASP A 1 77 ? -21.666 -1.025 18.304 1.00 95.62 77 ASP A C 1
ATOM 590 O O . ASP A 1 77 ? -22.891 -1.087 18.241 1.00 95.62 77 ASP A O 1
ATOM 594 N N . SER A 1 78 ? -21.026 -1.198 19.469 1.00 95.44 78 SER A N 1
ATOM 595 C CA . SER A 1 78 ? -21.726 -1.554 20.716 1.00 95.44 78 SER A CA 1
ATOM 596 C C . SER A 1 78 ? -22.709 -0.482 21.198 1.00 95.44 78 SER A C 1
ATOM 598 O O . SER A 1 78 ? -23.772 -0.804 21.727 1.00 95.44 78 SER A O 1
ATOM 600 N N . LEU A 1 79 ? -22.379 0.805 21.033 1.00 95.50 79 LEU A N 1
ATOM 601 C CA . LEU A 1 79 ? -23.305 1.890 21.369 1.00 95.50 79 LEU A CA 1
ATOM 602 C C . LEU A 1 79 ? -24.535 1.875 20.451 1.00 95.50 79 LEU A C 1
ATOM 604 O O . LEU A 1 79 ? -25.649 2.095 20.921 1.00 95.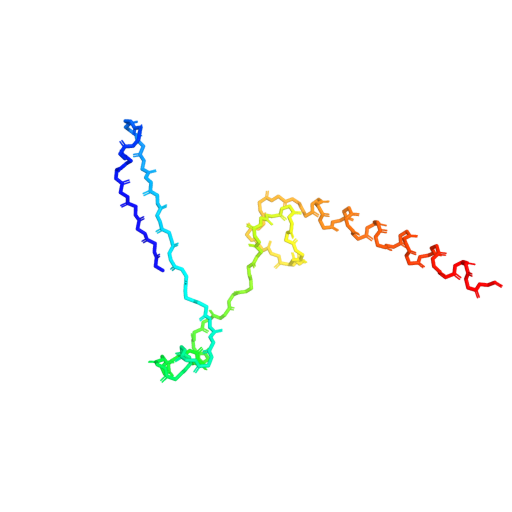50 79 LEU A O 1
ATOM 608 N N . ALA A 1 80 ? -24.338 1.625 19.156 1.00 94.88 80 ALA A N 1
ATOM 609 C CA . ALA A 1 80 ? -25.429 1.543 18.193 1.00 94.88 80 ALA A CA 1
ATOM 610 C C . ALA A 1 80 ? -26.374 0.373 18.502 1.00 94.88 80 ALA A C 1
ATOM 612 O O . ALA A 1 80 ? -27.586 0.555 18.436 1.00 94.88 80 ALA A O 1
ATOM 613 N N . GLU A 1 81 ? -25.837 -0.785 18.895 1.00 94.62 81 GLU A N 1
ATOM 614 C CA . GLU A 1 81 ? -26.634 -1.933 19.348 1.00 94.62 81 GLU A CA 1
ATOM 615 C C . GLU A 1 81 ? -27.453 -1.608 20.605 1.00 94.62 81 GLU A C 1
ATOM 617 O O . GLU A 1 81 ? -28.633 -1.941 20.674 1.00 94.62 81 GLU A O 1
ATOM 622 N N . PHE A 1 82 ? -26.859 -0.912 21.580 1.00 93.56 82 PHE A N 1
ATOM 623 C CA . PHE A 1 82 ? -27.556 -0.523 22.810 1.00 93.56 82 PHE A CA 1
ATOM 624 C C . PHE A 1 82 ? -28.715 0.451 22.556 1.00 93.56 82 PHE A C 1
ATOM 626 O O . PHE A 1 82 ? -29.766 0.328 23.170 1.00 93.56 82 PHE A O 1
ATOM 633 N N . LEU A 1 83 ? -28.545 1.406 21.638 1.00 90.69 83 LEU A N 1
ATOM 634 C CA . LEU A 1 83 ? -29.586 2.382 21.286 1.00 90.69 83 LEU A CA 1
ATOM 635 C C . LEU A 1 83 ? -30.755 1.782 20.484 1.00 90.69 83 LEU A C 1
ATOM 637 O O . LEU A 1 83 ? -31.753 2.468 20.272 1.00 90.69 83 LEU A O 1
ATOM 641 N N . GLN A 1 84 ? -30.618 0.547 19.995 1.00 83.81 84 GLN A N 1
ATOM 642 C CA . GLN A 1 84 ? -31.658 -0.175 19.254 1.00 83.81 84 GLN A CA 1
ATOM 643 C C . GLN A 1 84 ? -32.496 -1.118 20.136 1.00 83.81 84 GLN A C 1
ATOM 645 O O . GLN A 1 84 ? -33.420 -1.748 19.618 1.00 83.81 84 GLN A O 1
ATOM 650 N N . GLN A 1 85 ? -32.185 -1.219 21.434 1.00 60.50 85 GLN A N 1
ATOM 651 C CA . GLN A 1 85 ? -33.004 -1.900 22.447 1.00 60.50 85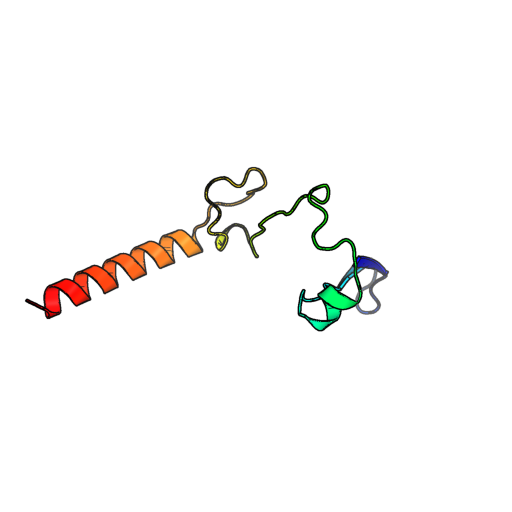 GLN A CA 1
ATOM 652 C C . GLN A 1 85 ? -33.996 -0.932 23.093 1.00 60.50 85 GLN A C 1
ATOM 654 O O . GLN A 1 85 ? -35.122 -1.390 23.394 1.00 60.50 85 GLN A O 1
#